Protein AF-A0AAV8YA62-F1 (afdb_monomer_lite)

Organism: NCBI:txid1265417

Foldseek 3Di:
DDDDDDPDDPPPFWPDWDDDVPFIDTDGDVVVDDPVVVQVVVCVVCVVDRDDDDDDDPQWDDDPPWIHGNDDDTDDPPPPLDAAAPPDPDDPVRNCPSLLVLLVVLVPDPHDPVVSVVSLVVSLVVCVVRPHHSVVSVVSNVVVVVVVVVLVPDPPPRVVVVVVVVVVVCSVDDDDD

Sequence (177 aa):
ANSGLLDTGPIVGYGVWVRYVDDTFAVFDTKAISLNNFVAKLNNRFPTIKFTYETEHNEQLPFLDVLVIRNSENKKETATLRCIPNDSHRPFQHKMASFNFLIHRFLSFPLSKERFEHEKNQIKDIAKNNGYSVHLIDTLIRKHKFKRALFNSTTFVEILTIRRLFRYHLNLNSPAD

InterPro domains:
  IPR058912 Helix-turn-helix domain, animal [PF26215] (82-142)

pLDDT: mean 75.0, std 20.77, range [28.55, 96.0]

Secondary structure (DSSP, 8-state):
----SS-SS----EEEEEEETTEEEEEE-TTT--HHHHHHHHHHH-TTS-------BTTEEEETTEEEESSS----TT----PPPTTSSS-HHHHHHHHHHHHHHHHHS---HHHHHHHHHHHHHHHHHTT--HHHHHHHHHHHHHHHHHHHH--S--HHHHHHHHHHHHHHH----

Structure (mmCIF, N/CA/C/O backbone):
data_AF-A0AAV8YA62-F1
#
_entry.id   AF-A0AAV8YA62-F1
#
loop_
_atom_site.group_PDB
_atom_site.id
_atom_site.type_symbol
_atom_site.label_atom_id
_atom_site.label_alt_id
_atom_site.label_comp_id
_atom_site.label_asym_id
_atom_site.label_entity_id
_atom_site.label_seq_id
_atom_site.pdbx_PDB_ins_code
_atom_site.Cartn_x
_atom_site.Cartn_y
_atom_site.Cartn_z
_atom_site.occupancy
_atom_site.B_iso_or_equiv
_atom_site.auth_seq_id
_atom_site.auth_comp_id
_atom_site.auth_asym_id
_atom_site.auth_atom_id
_atom_site.pdbx_PDB_model_num
ATOM 1 N N . ALA A 1 1 ? 29.885 -26.362 -27.936 1.00 34.50 1 ALA A N 1
ATOM 2 C CA . ALA A 1 1 ? 29.073 -25.394 -28.696 1.00 34.50 1 ALA A CA 1
ATOM 3 C C . ALA A 1 1 ? 28.537 -24.356 -27.717 1.00 34.50 1 ALA A C 1
ATOM 5 O O . ALA A 1 1 ? 27.615 -24.618 -26.962 1.00 34.50 1 ALA A O 1
ATOM 6 N N . ASN A 1 2 ? 29.295 -23.267 -27.673 1.00 29.42 2 ASN A N 1
ATOM 7 C CA . ASN A 1 2 ? 29.347 -22.091 -26.805 1.00 29.42 2 ASN A CA 1
ATOM 8 C C . ASN A 1 2 ? 28.115 -21.706 -25.967 1.00 29.42 2 ASN A C 1
ATOM 10 O O . ASN A 1 2 ? 27.144 -21.129 -26.448 1.00 29.42 2 ASN A O 1
ATOM 14 N N . SER A 1 3 ? 28.293 -21.900 -24.659 1.00 34.59 3 SER A N 1
ATOM 15 C CA . SER A 1 3 ? 28.055 -20.900 -23.615 1.00 34.59 3 SER A CA 1
ATOM 16 C C . SER A 1 3 ? 28.363 -19.476 -24.098 1.00 34.59 3 SER A C 1
ATOM 18 O O . SER A 1 3 ? 29.506 -19.176 -24.434 1.00 34.59 3 SER A O 1
ATOM 20 N N . GLY A 1 4 ? 27.364 -18.595 -24.140 1.00 30.02 4 GLY A N 1
ATOM 21 C CA . GLY A 1 4 ? 27.580 -17.225 -24.615 1.00 30.02 4 GLY A CA 1
ATOM 22 C C . GLY A 1 4 ? 26.460 -16.243 -24.296 1.00 30.02 4 GLY A C 1
ATOM 23 O O . GLY A 1 4 ? 26.271 -15.299 -25.054 1.00 30.02 4 GLY A O 1
ATOM 24 N N . LEU A 1 5 ? 25.690 -16.459 -23.221 1.00 38.09 5 LEU A N 1
ATOM 25 C CA . LEU A 1 5 ? 24.606 -15.531 -22.880 1.00 38.09 5 LEU A CA 1
ATOM 26 C C . LEU A 1 5 ? 25.014 -14.412 -21.911 1.00 38.09 5 LEU A C 1
ATOM 28 O O . LEU A 1 5 ? 24.290 -13.431 -21.844 1.00 38.09 5 LEU A O 1
ATOM 32 N N . LEU A 1 6 ? 26.144 -14.490 -21.197 1.00 37.97 6 LEU A N 1
ATOM 33 C CA . LEU A 1 6 ? 26.531 -13.457 -20.216 1.00 37.97 6 LEU A CA 1
ATOM 34 C C . LEU A 1 6 ? 28.054 -13.320 -20.017 1.00 37.97 6 LEU A C 1
ATOM 36 O O . LEU A 1 6 ? 28.499 -13.060 -18.905 1.00 37.97 6 LEU A O 1
ATOM 40 N N . ASP A 1 7 ? 28.864 -13.489 -21.065 1.00 34.16 7 ASP A N 1
ATOM 41 C CA . ASP A 1 7 ? 30.321 -13.314 -20.950 1.00 34.16 7 ASP A CA 1
ATOM 42 C C . ASP A 1 7 ? 30.803 -12.038 -21.653 1.00 34.16 7 ASP A C 1
ATOM 44 O O . ASP A 1 7 ? 31.383 -12.079 -22.733 1.00 34.16 7 ASP A O 1
ATOM 48 N N . THR A 1 8 ? 30.506 -10.886 -21.042 1.00 36.03 8 THR A N 1
ATOM 49 C CA . THR A 1 8 ? 31.271 -9.639 -21.217 1.00 36.03 8 THR A CA 1
ATOM 50 C C . THR A 1 8 ? 31.193 -8.802 -19.935 1.00 36.03 8 THR A C 1
ATOM 52 O O . THR A 1 8 ? 30.395 -7.870 -19.848 1.00 36.03 8 THR A O 1
ATOM 55 N N . GLY A 1 9 ? 32.038 -9.123 -18.952 1.00 34.38 9 GLY A N 1
ATOM 56 C CA . GLY A 1 9 ? 32.407 -8.228 -17.845 1.00 34.38 9 GLY A CA 1
ATOM 57 C C . GLY A 1 9 ? 31.293 -7.836 -16.856 1.00 34.38 9 GLY A C 1
ATOM 58 O O . GLY A 1 9 ? 30.123 -8.174 -17.034 1.00 34.38 9 GLY A O 1
ATOM 59 N N . PRO A 1 10 ? 31.639 -7.128 -15.766 1.00 34.34 10 PRO A N 1
ATOM 60 C CA . PRO A 1 10 ? 30.676 -6.757 -14.744 1.00 34.34 10 PRO A CA 1
ATOM 61 C C . PRO A 1 10 ? 29.786 -5.638 -15.293 1.00 34.34 10 PRO A C 1
ATOM 63 O O . PRO A 1 10 ? 30.124 -4.462 -15.193 1.00 34.34 10 PRO A O 1
ATOM 66 N N . ILE A 1 11 ? 28.627 -5.974 -15.865 1.00 43.72 11 ILE A N 1
ATOM 67 C CA . ILE A 1 11 ? 27.566 -4.987 -16.115 1.00 43.72 11 ILE A CA 1
ATOM 68 C C . ILE A 1 11 ? 26.870 -4.726 -14.773 1.00 43.72 11 ILE A C 1
ATOM 70 O O . ILE A 1 11 ? 25.742 -5.144 -14.520 1.00 43.72 11 ILE A O 1
ATOM 74 N N . VAL A 1 12 ? 27.601 -4.080 -13.868 1.00 47.72 12 VAL A N 1
ATOM 75 C CA . VAL A 1 12 ? 27.063 -3.481 -12.649 1.00 47.72 12 VAL A CA 1
ATOM 76 C C . VAL A 1 12 ? 26.393 -2.185 -13.088 1.00 47.72 12 VAL A C 1
ATOM 78 O O . VAL A 1 12 ? 27.067 -1.263 -13.536 1.00 47.72 12 VAL A O 1
ATOM 81 N N . GLY A 1 13 ? 25.064 -2.124 -13.025 1.00 43.91 13 GLY A N 1
ATOM 82 C CA . GLY A 1 13 ? 24.351 -0.898 -13.396 1.00 43.91 13 GLY A CA 1
ATOM 83 C C . GLY A 1 13 ? 22.827 -0.945 -13.358 1.00 43.9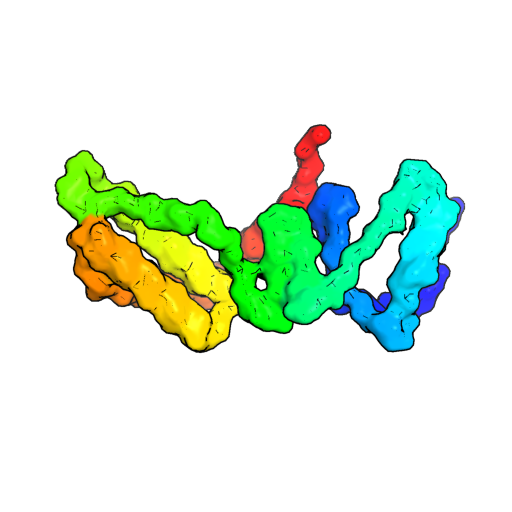1 13 GLY A C 1
ATOM 84 O O . GLY A 1 13 ? 22.205 0.096 -13.558 1.00 43.91 13 GLY A O 1
ATOM 85 N N . TYR A 1 14 ? 22.213 -2.103 -13.094 1.00 49.06 14 TYR A N 1
ATOM 86 C CA . TYR A 1 14 ? 20.778 -2.192 -12.836 1.00 49.06 14 TYR A CA 1
ATOM 87 C C . TYR A 1 14 ? 20.529 -2.680 -11.409 1.00 49.06 14 TYR A C 1
ATOM 89 O O . TYR A 1 14 ? 20.888 -3.795 -11.042 1.00 49.06 14 TYR A O 1
ATOM 97 N N . GLY A 1 15 ? 19.943 -1.820 -10.575 1.00 57.81 15 GLY A N 1
ATOM 98 C CA . GLY A 1 15 ? 19.573 -2.190 -9.203 1.00 57.81 15 GLY A CA 1
ATOM 99 C C . GLY A 1 15 ? 18.299 -3.038 -9.147 1.00 57.81 15 GLY A C 1
ATOM 100 O O . GLY A 1 15 ? 18.117 -3.821 -8.219 1.00 57.81 15 GLY A O 1
ATOM 101 N N . VAL A 1 16 ? 17.414 -2.889 -10.142 1.00 71.88 16 VAL A N 1
ATOM 102 C CA . VAL A 1 16 ? 16.105 -3.553 -10.224 1.00 71.88 16 VAL A CA 1
ATOM 103 C C . VAL A 1 16 ? 15.774 -3.847 -11.687 1.00 71.88 16 VAL A C 1
ATOM 105 O O . VAL A 1 16 ? 15.899 -2.959 -12.528 1.00 71.88 16 VAL A O 1
ATOM 108 N N . TRP A 1 17 ? 15.323 -5.072 -11.969 1.00 81.81 17 TRP A N 1
ATOM 109 C CA . TRP A 1 17 ? 14.770 -5.501 -13.258 1.00 81.81 17 TRP A CA 1
ATOM 110 C C . TRP A 1 17 ? 13.597 -6.451 -13.005 1.00 81.81 17 TRP A C 1
ATOM 112 O O . TRP A 1 17 ? 13.786 -7.536 -12.455 1.00 81.81 17 TRP A O 1
ATOM 122 N N . VAL A 1 18 ? 12.384 -6.056 -13.385 1.00 79.19 18 VAL A N 1
ATOM 123 C CA . VAL A 1 18 ? 11.171 -6.876 -13.246 1.00 79.19 18 VAL A CA 1
ATOM 124 C C . VAL A 1 18 ? 10.362 -6.834 -14.538 1.00 79.19 18 VAL A C 1
ATOM 126 O O . VAL A 1 18 ? 10.317 -5.807 -15.211 1.00 79.19 18 VAL A O 1
ATOM 129 N N . ARG A 1 19 ? 9.737 -7.957 -14.898 1.00 82.12 19 ARG A N 1
ATOM 130 C CA . ARG A 1 19 ? 8.986 -8.117 -16.150 1.00 82.12 19 ARG A CA 1
ATOM 131 C C . ARG A 1 19 ? 7.543 -8.519 -15.858 1.00 82.12 19 ARG A C 1
ATOM 133 O O . ARG A 1 19 ? 7.316 -9.387 -15.017 1.00 82.12 19 ARG A O 1
ATOM 140 N N . TYR A 1 20 ? 6.602 -7.915 -16.572 1.00 81.00 20 TYR A N 1
ATOM 141 C CA . TYR A 1 20 ? 5.205 -8.319 -16.645 1.00 81.00 20 TYR A CA 1
ATOM 142 C C . TYR A 1 20 ? 4.826 -8.491 -18.118 1.00 81.00 20 TYR A C 1
ATOM 144 O O . TYR A 1 20 ? 4.703 -7.508 -18.837 1.00 81.00 20 TYR A O 1
ATOM 152 N N . VAL A 1 21 ? 4.658 -9.739 -18.565 1.00 86.75 21 VAL A N 1
ATOM 153 C CA . VAL A 1 21 ? 4.453 -10.079 -19.987 1.00 86.75 21 VAL A CA 1
ATOM 154 C C . VAL A 1 21 ? 5.532 -9.404 -20.855 1.00 86.75 21 VAL A C 1
ATOM 156 O O . VAL A 1 21 ? 6.716 -9.685 -20.648 1.00 86.75 21 VAL A O 1
ATOM 159 N N . ASP A 1 22 ? 5.152 -8.509 -21.766 1.00 86.38 22 ASP A N 1
ATOM 160 C CA . ASP A 1 22 ? 6.058 -7.805 -22.674 1.00 86.38 22 ASP A CA 1
ATOM 161 C C . ASP A 1 22 ? 6.662 -6.538 -22.042 1.00 86.38 22 ASP A C 1
ATOM 163 O O . ASP A 1 22 ? 7.703 -6.051 -22.488 1.00 86.38 22 ASP A O 1
ATOM 167 N N . ASP A 1 23 ? 6.069 -6.037 -20.954 1.00 86.94 23 ASP A N 1
ATOM 168 C CA . ASP A 1 23 ? 6.499 -4.819 -20.276 1.00 86.94 23 ASP A CA 1
ATOM 169 C C . ASP A 1 23 ? 7.588 -5.098 -19.241 1.00 86.94 23 ASP A C 1
ATOM 171 O O . ASP A 1 23 ? 7.540 -6.042 -18.445 1.00 86.94 23 ASP A O 1
ATOM 175 N N . THR A 1 24 ? 8.600 -4.235 -19.215 1.00 88.38 24 THR A N 1
ATOM 176 C CA . THR A 1 24 ? 9.728 -4.347 -18.288 1.00 88.38 24 THR A CA 1
ATOM 177 C C . THR A 1 24 ? 9.911 -3.051 -17.514 1.00 88.38 24 THR A C 1
ATOM 179 O O . THR A 1 24 ? 10.036 -1.981 -18.101 1.00 88.38 24 THR A O 1
ATOM 182 N N . PHE A 1 25 ? 10.002 -3.159 -16.190 1.00 85.81 25 PHE A N 1
ATOM 183 C CA . PHE A 1 25 ? 10.423 -2.076 -15.310 1.00 85.81 25 PHE A CA 1
ATOM 184 C C . PHE A 1 25 ? 11.873 -2.313 -14.893 1.00 85.81 25 PHE A C 1
ATOM 186 O O . PHE A 1 25 ? 12.211 -3.346 -14.306 1.00 85.81 25 PHE A O 1
ATOM 193 N N . ALA A 1 26 ? 12.737 -1.346 -15.180 1.00 85.38 26 ALA A N 1
ATOM 194 C CA . ALA A 1 26 ? 14.156 -1.444 -14.890 1.00 85.38 26 ALA A CA 1
ATOM 195 C C . ALA A 1 26 ? 14.714 -0.110 -14.393 1.00 85.38 26 ALA A C 1
ATOM 197 O O . ALA A 1 26 ? 14.370 0.956 -14.899 1.00 85.38 26 ALA A O 1
ATOM 198 N N . VAL A 1 27 ? 15.600 -0.179 -13.400 1.00 84.25 27 VAL A N 1
ATOM 199 C CA . VAL A 1 27 ? 16.302 0.988 -12.857 1.00 84.25 27 VAL A CA 1
ATOM 200 C C . VAL A 1 27 ? 17.705 1.013 -13.435 1.00 84.25 27 VAL A C 1
ATOM 202 O O . VAL A 1 27 ? 18.496 0.119 -13.146 1.00 84.25 27 VAL A O 1
ATOM 205 N N . PHE A 1 28 ? 18.007 2.044 -14.219 1.00 80.62 28 PHE A N 1
ATOM 206 C CA . PHE A 1 28 ? 19.310 2.254 -14.845 1.00 80.62 28 PHE A CA 1
ATOM 207 C C . PHE A 1 28 ? 20.063 3.408 -14.184 1.00 80.62 28 PHE A C 1
ATOM 209 O O . PHE A 1 28 ? 19.471 4.443 -13.872 1.00 80.62 28 PHE A O 1
ATOM 216 N N . ASP A 1 29 ? 21.381 3.264 -14.041 1.00 80.75 29 ASP A N 1
ATOM 217 C CA . ASP A 1 29 ? 22.258 4.415 -13.822 1.00 80.75 29 ASP A CA 1
ATOM 218 C C . ASP A 1 29 ? 22.493 5.148 -15.151 1.00 80.75 29 ASP A C 1
ATOM 220 O O . ASP A 1 29 ? 23.232 4.683 -16.025 1.00 80.75 29 ASP A O 1
ATOM 224 N N . THR A 1 30 ? 21.867 6.315 -15.298 1.00 74.00 30 THR A N 1
ATOM 225 C CA . THR A 1 30 ? 21.962 7.150 -16.503 1.00 74.00 30 THR A CA 1
ATOM 226 C C . THR A 1 30 ? 23.354 7.739 -16.725 1.00 74.00 30 THR A C 1
ATOM 228 O O . THR A 1 30 ? 23.651 8.174 -17.837 1.00 74.00 30 THR A O 1
ATOM 231 N N . LYS A 1 31 ? 24.231 7.736 -15.710 1.00 76.12 31 LYS A N 1
ATOM 232 C CA . LYS A 1 31 ? 25.636 8.148 -15.859 1.00 76.12 31 LYS A CA 1
ATOM 233 C C . LYS A 1 31 ? 26.487 7.049 -16.489 1.00 76.12 31 LYS A C 1
ATOM 235 O O . LYS A 1 31 ? 27.450 7.355 -17.187 1.00 76.12 31 LYS A O 1
ATOM 240 N N . ALA A 1 32 ? 26.136 5.788 -16.246 1.00 75.12 32 ALA A N 1
ATOM 241 C CA . ALA A 1 32 ? 26.869 4.630 -16.745 1.00 75.12 32 ALA A CA 1
ATOM 242 C C . ALA A 1 32 ? 26.315 4.113 -18.083 1.00 75.12 32 ALA A C 1
ATOM 244 O O . ALA A 1 32 ? 27.068 3.600 -18.911 1.00 75.12 32 ALA A O 1
ATOM 245 N N . ILE A 1 33 ? 25.001 4.229 -18.304 1.00 78.75 33 ILE A N 1
ATOM 246 C CA . ILE A 1 33 ? 24.312 3.610 -19.440 1.00 78.75 33 ILE A CA 1
ATOM 247 C C . ILE A 1 33 ? 23.436 4.638 -20.160 1.00 78.75 33 ILE A C 1
ATOM 249 O O . ILE A 1 33 ? 22.499 5.199 -19.598 1.00 78.75 33 ILE A O 1
ATOM 253 N N . SER A 1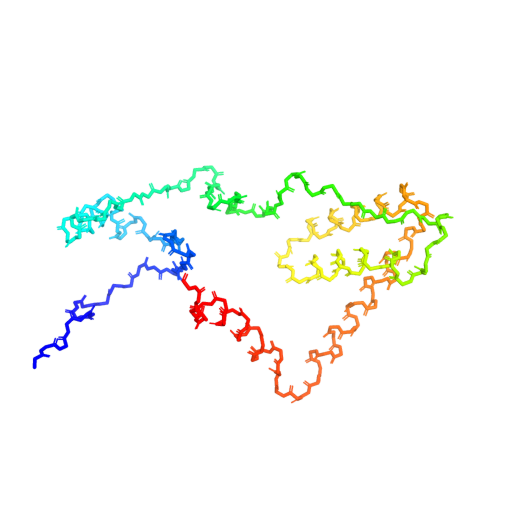 34 ? 23.688 4.816 -21.460 1.00 86.06 34 SER A N 1
ATOM 254 C CA . SER A 1 34 ? 22.776 5.534 -22.356 1.00 86.06 34 SER A CA 1
ATOM 255 C C . SER A 1 34 ? 21.628 4.617 -22.786 1.00 86.06 34 SER A C 1
ATOM 257 O O . SER A 1 34 ? 21.845 3.651 -23.527 1.00 86.06 34 SER A O 1
ATOM 259 N N . LEU A 1 35 ? 20.404 4.936 -22.349 1.00 85.69 35 LEU A N 1
ATOM 260 C CA . LEU A 1 35 ? 19.186 4.184 -22.688 1.00 85.69 35 LEU A CA 1
ATOM 261 C C . LEU A 1 35 ? 18.953 4.101 -24.201 1.00 85.69 35 LEU A C 1
ATOM 263 O O . LEU A 1 35 ? 18.662 3.025 -24.716 1.00 85.69 35 LEU A O 1
ATOM 267 N N . ASN A 1 36 ? 19.180 5.199 -24.927 1.00 89.06 36 ASN A N 1
ATOM 268 C CA . ASN A 1 36 ? 19.069 5.230 -26.388 1.00 89.06 36 ASN A CA 1
ATOM 269 C C . ASN A 1 36 ? 19.976 4.189 -27.057 1.00 89.06 36 ASN A C 1
ATOM 271 O O . ASN A 1 36 ? 19.535 3.429 -27.917 1.00 89.06 36 ASN A O 1
ATOM 275 N N . ASN A 1 37 ? 21.238 4.111 -26.625 1.00 88.50 37 ASN A N 1
ATOM 276 C CA . ASN A 1 37 ? 22.194 3.154 -27.180 1.00 88.50 37 ASN A CA 1
ATOM 277 C C . ASN A 1 37 ? 21.823 1.713 -26.821 1.00 88.50 37 ASN A C 1
ATOM 279 O O . ASN A 1 37 ? 22.008 0.805 -27.629 1.00 88.50 37 ASN A O 1
ATOM 283 N N . PHE A 1 38 ? 21.308 1.496 -25.611 1.00 87.19 38 PHE A N 1
ATOM 284 C CA . PHE A 1 38 ? 20.851 0.186 -25.166 1.00 87.19 38 PHE A CA 1
ATOM 285 C C . PHE A 1 38 ? 19.667 -0.310 -26.007 1.00 87.19 38 PHE A C 1
ATOM 287 O O . PHE A 1 38 ? 19.730 -1.399 -26.577 1.00 87.19 38 PHE A O 1
ATOM 294 N N . VAL A 1 39 ? 18.634 0.518 -26.176 1.00 89.94 39 VAL A N 1
ATOM 295 C CA . VAL A 1 39 ? 17.449 0.172 -26.973 1.00 89.94 39 VAL A CA 1
ATOM 296 C C . VAL A 1 39 ? 17.787 0.016 -28.457 1.00 89.94 39 VAL A C 1
ATOM 298 O O . VAL A 1 39 ? 17.298 -0.910 -29.100 1.00 89.94 39 VAL A O 1
ATOM 301 N N . ALA A 1 40 ? 18.686 0.839 -29.004 1.00 90.94 40 ALA A N 1
ATOM 302 C CA . ALA A 1 40 ? 19.164 0.675 -30.378 1.00 90.94 40 ALA A CA 1
ATOM 303 C C . ALA A 1 40 ? 19.865 -0.678 -30.594 1.00 90.94 40 ALA A C 1
ATOM 305 O O . ALA A 1 40 ? 19.622 -1.344 -31.601 1.00 90.94 40 ALA A O 1
ATOM 306 N N . LYS A 1 41 ? 20.690 -1.124 -29.636 1.00 91.75 41 LYS A N 1
ATOM 307 C CA . LYS A 1 41 ? 21.325 -2.451 -29.686 1.00 91.75 41 LYS A CA 1
ATOM 308 C C . LYS A 1 41 ? 20.296 -3.579 -29.641 1.00 91.75 41 LYS A C 1
ATOM 310 O O . LYS A 1 41 ? 20.437 -4.538 -30.396 1.00 91.75 41 LYS A O 1
ATOM 315 N N . LEU A 1 42 ? 19.266 -3.462 -28.800 1.00 89.69 42 LEU A N 1
ATOM 316 C CA . LEU A 1 42 ? 18.189 -4.454 -28.728 1.00 89.69 42 LEU A CA 1
ATOM 317 C C . LEU A 1 42 ? 17.410 -4.541 -30.045 1.00 89.69 42 LEU A C 1
ATOM 319 O O . LEU A 1 42 ? 17.260 -5.633 -30.586 1.00 89.69 42 LEU A O 1
ATOM 323 N N . ASN A 1 43 ? 17.007 -3.397 -30.601 1.00 92.12 43 ASN A N 1
ATOM 324 C CA . ASN A 1 43 ? 16.300 -3.327 -31.882 1.00 92.12 43 ASN A CA 1
ATOM 325 C C . ASN A 1 43 ? 17.139 -3.848 -33.058 1.00 92.12 43 ASN A C 1
ATOM 327 O O . ASN A 1 43 ? 16.607 -4.479 -33.964 1.00 92.12 43 ASN A O 1
ATOM 331 N N . ASN A 1 44 ? 18.456 -3.621 -33.050 1.00 92.75 44 ASN A N 1
ATOM 332 C CA . ASN A 1 44 ? 19.346 -4.167 -34.074 1.00 92.75 44 ASN A CA 1
ATOM 333 C C . ASN A 1 44 ? 19.488 -5.693 -33.950 1.00 92.75 44 ASN A C 1
ATOM 335 O O . ASN A 1 44 ? 19.482 -6.407 -34.950 1.00 92.75 44 ASN A O 1
ATOM 339 N N . ARG A 1 45 ? 19.593 -6.197 -32.715 1.00 92.44 45 ARG A N 1
ATOM 340 C CA . ARG A 1 45 ? 19.771 -7.627 -32.449 1.00 92.44 45 ARG A CA 1
ATOM 341 C C . ARG A 1 45 ? 18.512 -8.440 -32.740 1.00 92.44 45 ARG A C 1
ATOM 343 O O . ARG A 1 45 ? 18.626 -9.576 -33.193 1.00 92.44 45 ARG A O 1
ATOM 350 N N . PHE A 1 46 ? 17.344 -7.869 -32.471 1.00 90.81 46 PHE A N 1
ATOM 351 C CA . PHE A 1 46 ? 16.048 -8.523 -32.608 1.00 90.81 46 PHE A CA 1
ATOM 352 C C . PHE A 1 46 ? 15.137 -7.690 -33.521 1.00 90.81 46 PHE A C 1
ATOM 354 O O . PHE A 1 46 ? 14.189 -7.074 -33.044 1.00 90.81 46 PHE A O 1
ATOM 361 N N . PRO A 1 47 ? 15.389 -7.675 -34.842 1.00 88.31 47 PRO A N 1
ATOM 362 C CA . PRO A 1 47 ? 14.677 -6.799 -35.778 1.00 88.31 47 PRO A CA 1
ATOM 363 C C . PRO A 1 47 ? 13.175 -7.107 -35.897 1.00 88.31 47 PRO A C 1
ATOM 365 O O . PRO A 1 47 ? 12.417 -6.291 -36.411 1.00 88.31 47 PRO A O 1
ATOM 368 N N . THR A 1 48 ? 12.736 -8.276 -35.428 1.00 92.69 48 THR A N 1
ATOM 369 C CA . THR A 1 48 ? 11.328 -8.693 -35.396 1.00 92.69 48 THR A CA 1
ATOM 370 C C . THR A 1 48 ? 10.537 -8.084 -34.237 1.00 92.69 48 THR A C 1
ATOM 372 O O . THR A 1 48 ? 9.311 -8.137 -34.266 1.00 92.69 48 THR A O 1
ATOM 375 N N . ILE A 1 49 ? 11.203 -7.531 -33.217 1.00 89.44 49 ILE A N 1
ATOM 376 C CA . ILE A 1 49 ? 10.572 -6.958 -32.022 1.00 89.44 49 ILE A CA 1
ATOM 377 C C . ILE A 1 49 ? 11.052 -5.518 -31.870 1.00 89.44 49 ILE A C 1
ATOM 379 O O . ILE A 1 49 ? 12.250 -5.255 -31.798 1.00 89.44 49 ILE A O 1
ATOM 383 N N . LYS A 1 50 ? 10.111 -4.575 -31.792 1.00 90.94 50 LYS A N 1
ATOM 384 C CA . LYS A 1 50 ? 10.432 -3.164 -31.586 1.00 90.94 50 LYS A CA 1
ATOM 385 C C . LYS A 1 50 ? 10.426 -2.839 -30.096 1.00 90.94 50 LYS A C 1
ATOM 387 O O . LYS A 1 50 ? 9.372 -2.689 -29.493 1.00 90.94 50 LYS A O 1
ATOM 392 N N . PHE A 1 51 ? 11.610 -2.687 -29.523 1.00 90.62 51 PHE A N 1
ATOM 393 C CA . PHE A 1 51 ? 11.807 -2.200 -28.166 1.00 90.62 51 PHE A CA 1
ATOM 394 C C . PHE A 1 51 ? 11.623 -0.684 -28.120 1.00 90.62 51 PHE A C 1
ATOM 396 O O . PHE A 1 51 ? 12.277 0.065 -28.856 1.00 90.62 51 PHE A O 1
ATOM 403 N N . THR A 1 52 ? 10.759 -0.244 -27.215 1.00 90.19 52 THR A N 1
ATOM 404 C CA . THR A 1 52 ? 10.562 1.152 -26.817 1.00 90.19 52 THR A CA 1
ATOM 405 C C . THR A 1 52 ? 10.749 1.267 -25.311 1.00 90.19 52 THR A C 1
ATOM 407 O O . THR A 1 52 ? 10.762 0.263 -24.601 1.00 90.19 52 THR A O 1
ATOM 410 N N . TYR A 1 53 ? 10.945 2.484 -24.817 1.00 90.62 53 TYR A N 1
ATOM 411 C CA . TYR A 1 53 ? 11.072 2.728 -23.388 1.00 90.62 53 TYR A CA 1
ATOM 412 C C . TYR A 1 53 ? 10.432 4.062 -23.030 1.00 90.62 53 TYR A C 1
ATOM 414 O O . TYR A 1 53 ? 10.398 4.983 -23.847 1.00 90.62 53 TYR A O 1
ATOM 422 N N . GLU A 1 54 ? 9.975 4.154 -21.791 1.00 90.06 54 GLU A N 1
ATOM 423 C CA . GLU A 1 54 ? 9.510 5.389 -21.179 1.00 90.06 54 GLU A CA 1
ATOM 424 C C . GLU A 1 54 ? 10.423 5.712 -20.000 1.00 90.06 54 GLU A C 1
ATOM 426 O O . GLU A 1 54 ? 10.907 4.819 -19.298 1.00 90.06 54 GLU A O 1
ATOM 431 N N . THR A 1 55 ? 10.715 6.995 -19.819 1.00 89.12 55 THR A N 1
ATOM 432 C CA . THR A 1 55 ? 11.500 7.477 -18.686 1.00 89.12 55 THR A CA 1
ATOM 433 C C . THR A 1 55 ? 10.603 8.134 -17.671 1.00 89.12 55 THR A C 1
ATOM 435 O O . THR A 1 55 ? 9.561 8.696 -17.988 1.00 89.12 55 THR A O 1
ATOM 438 N N . GLU A 1 56 ? 11.048 8.085 -16.430 1.00 86.94 56 GLU A N 1
ATOM 439 C CA . GLU A 1 56 ? 10.403 8.811 -15.359 1.00 86.94 56 GLU A CA 1
ATOM 440 C C . GLU A 1 56 ? 10.498 10.322 -15.587 1.00 86.94 56 GLU A C 1
ATOM 442 O O . GLU A 1 56 ? 11.569 10.858 -15.886 1.00 86.94 56 GLU A O 1
ATOM 447 N N . HIS A 1 57 ? 9.378 11.007 -15.379 1.00 84.94 57 HIS A N 1
ATOM 448 C CA . HIS A 1 57 ? 9.272 12.459 -15.423 1.00 84.94 57 HIS A CA 1
ATOM 449 C C . HIS A 1 57 ? 8.534 12.944 -14.177 1.00 84.94 57 HIS A C 1
ATOM 451 O O . HIS A 1 57 ? 7.505 12.386 -13.813 1.00 84.94 57 HIS A O 1
ATOM 457 N N . ASN A 1 58 ? 9.049 13.986 -13.516 1.00 85.25 58 ASN A N 1
ATOM 458 C CA . ASN A 1 58 ? 8.469 14.538 -12.281 1.00 85.25 58 ASN A CA 1
ATOM 459 C C . ASN A 1 58 ? 8.198 13.476 -11.201 1.00 85.25 58 ASN A C 1
ATOM 461 O O . ASN A 1 58 ? 7.133 13.468 -10.591 1.00 85.25 58 ASN A O 1
ATOM 465 N N . GLU A 1 59 ? 9.154 12.567 -10.998 1.00 83.19 59 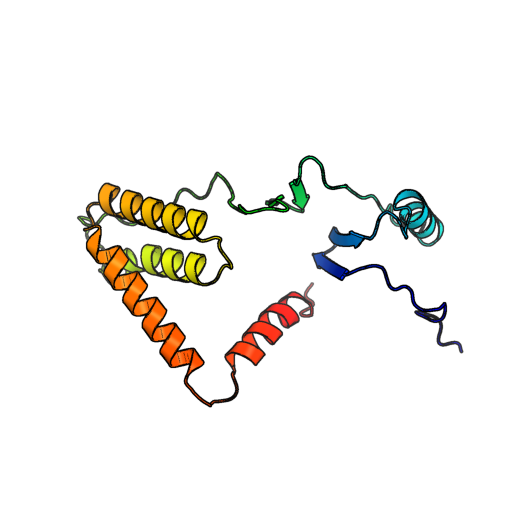GLU A N 1
ATOM 466 C CA . GLU A 1 59 ? 9.041 11.445 -10.057 1.00 83.19 59 GLU A CA 1
ATOM 467 C C . GLU A 1 59 ? 7.923 10.449 -10.391 1.00 83.19 59 GLU A C 1
ATOM 469 O O . GLU A 1 59 ? 7.497 9.691 -9.530 1.00 83.19 59 GLU A O 1
ATOM 474 N N . GLN A 1 60 ? 7.413 10.436 -11.621 1.00 81.88 60 GLN A N 1
ATOM 475 C CA . GLN A 1 60 ? 6.303 9.584 -12.031 1.00 81.88 60 GLN A CA 1
ATOM 476 C C . GLN A 1 60 ? 6.679 8.789 -13.278 1.00 81.88 60 GLN A C 1
ATOM 478 O O . GLN A 1 60 ? 7.279 9.311 -14.218 1.00 81.88 60 GLN A O 1
ATOM 483 N N . LEU A 1 61 ? 6.315 7.511 -13.284 1.00 87.69 61 LEU A N 1
ATOM 484 C CA . LEU A 1 61 ? 6.492 6.596 -14.398 1.00 87.69 61 LEU A CA 1
ATOM 485 C C . LEU A 1 61 ? 5.199 5.791 -14.582 1.00 87.69 61 LEU A C 1
ATOM 487 O O . LEU A 1 61 ? 4.866 4.977 -13.715 1.00 87.69 61 LEU A O 1
ATOM 491 N N . PRO A 1 62 ? 4.437 6.005 -15.662 1.00 84.12 62 PRO A N 1
ATOM 492 C CA . PRO A 1 62 ? 3.352 5.095 -16.003 1.00 84.12 62 PRO A CA 1
ATOM 493 C C . PRO A 1 62 ? 3.925 3.696 -16.280 1.00 84.12 62 PRO A C 1
ATOM 495 O O . PRO A 1 62 ? 4.942 3.536 -16.949 1.00 84.12 62 PRO A O 1
ATOM 498 N N . PHE A 1 63 ? 3.302 2.671 -15.705 1.00 84.00 63 PHE A N 1
ATOM 499 C CA . PHE A 1 63 ? 3.668 1.275 -15.914 1.00 84.00 63 PHE A CA 1
ATOM 500 C C . PHE A 1 63 ? 2.400 0.424 -15.865 1.00 84.00 63 PHE A C 1
ATOM 502 O O . PHE A 1 63 ? 1.776 0.306 -14.808 1.00 84.00 63 PHE A O 1
ATOM 509 N N . LEU A 1 64 ? 2.012 -0.178 -16.994 1.00 85.94 64 LEU A N 1
ATOM 510 C CA . LEU A 1 64 ? 0.704 -0.830 -17.156 1.00 85.94 64 LEU A CA 1
ATOM 511 C C . LEU A 1 64 ? -0.447 0.155 -16.843 1.00 85.94 64 LEU A C 1
ATOM 513 O O . LEU A 1 64 ? -0.366 1.341 -17.149 1.00 85.94 64 LEU A O 1
ATOM 517 N N . ASP A 1 65 ? -1.505 -0.315 -16.174 1.00 77.94 65 ASP A N 1
ATOM 518 C CA . ASP A 1 65 ? -2.648 0.496 -15.728 1.00 77.94 65 ASP A CA 1
ATOM 519 C C . ASP A 1 65 ? -2.392 1.273 -14.418 1.00 77.94 65 ASP A C 1
ATOM 521 O O . ASP A 1 65 ? -3.342 1.639 -13.707 1.00 77.94 65 ASP A O 1
ATOM 525 N N . VAL A 1 66 ? -1.129 1.450 -14.015 1.00 73.12 66 VAL A N 1
ATOM 526 C CA . VAL A 1 66 ? -0.772 2.128 -12.764 1.00 73.12 66 VAL A CA 1
ATOM 527 C C . VAL A 1 66 ? 0.317 3.174 -12.970 1.00 73.12 66 VAL A C 1
ATOM 529 O O . VAL A 1 66 ? 1.244 3.007 -13.751 1.00 73.12 66 VAL A O 1
ATOM 532 N N . LEU A 1 67 ? 0.212 4.269 -12.224 1.00 79.69 67 LEU A N 1
ATOM 533 C CA . LEU A 1 67 ? 1.243 5.293 -12.156 1.00 79.69 67 LEU A CA 1
ATOM 534 C C . LEU A 1 67 ? 2.182 4.968 -10.992 1.00 79.69 67 LEU A C 1
ATOM 536 O O . LEU A 1 67 ? 1.735 4.878 -9.846 1.00 79.69 67 LEU A O 1
ATOM 540 N N . VAL A 1 68 ? 3.463 4.752 -11.287 1.00 77.25 68 VAL A N 1
ATOM 541 C CA . VAL A 1 68 ? 4.510 4.500 -10.293 1.00 77.25 68 VAL A CA 1
ATOM 542 C C . VAL A 1 68 ? 5.144 5.829 -9.921 1.00 77.25 68 VAL A C 1
ATOM 544 O O . VAL A 1 68 ? 5.683 6.510 -10.782 1.00 77.25 68 VAL A O 1
ATOM 547 N N . ILE A 1 69 ? 5.101 6.196 -8.643 1.00 80.19 69 ILE A N 1
ATOM 548 C CA . ILE A 1 69 ? 5.627 7.479 -8.167 1.00 80.19 69 ILE A CA 1
ATOM 549 C C . ILE A 1 69 ? 6.854 7.230 -7.279 1.00 80.19 69 ILE A C 1
ATOM 551 O O . ILE A 1 69 ? 6.767 6.511 -6.278 1.00 80.19 69 ILE A O 1
ATOM 555 N N . ARG A 1 70 ? 8.007 7.820 -7.625 1.00 71.06 70 ARG A N 1
ATOM 556 C CA . ARG A 1 70 ? 9.296 7.754 -6.908 1.00 71.06 70 ARG A CA 1
ATOM 557 C C . ARG A 1 70 ? 9.323 8.655 -5.667 1.00 71.06 70 ARG A C 1
ATOM 559 O O . ARG A 1 70 ? 10.365 9.131 -5.252 1.00 71.06 70 ARG A O 1
ATOM 566 N N . ASN A 1 71 ? 8.188 8.837 -5.016 1.00 60.00 71 ASN A N 1
ATOM 567 C CA . ASN A 1 71 ? 8.097 9.094 -3.589 1.00 60.00 71 ASN A CA 1
ATOM 568 C C . ASN A 1 71 ? 6.622 9.096 -3.224 1.00 60.00 71 ASN A C 1
ATOM 570 O O . ASN A 1 71 ? 5.895 10.030 -3.533 1.00 60.00 71 ASN A O 1
ATOM 574 N N . SER A 1 72 ? 6.212 8.036 -2.524 1.00 48.50 72 SER A N 1
ATOM 575 C CA . SER A 1 72 ? 4.867 7.816 -1.995 1.00 48.50 72 SER A CA 1
ATOM 576 C C . SER A 1 72 ? 3.758 7.694 -3.062 1.00 48.50 72 SER A C 1
ATOM 578 O O . SER A 1 72 ? 3.806 8.271 -4.128 1.00 48.50 72 SER A O 1
ATOM 580 N N . GLU A 1 73 ? 2.716 6.919 -2.757 1.00 59.00 73 GLU A N 1
ATOM 581 C CA . GLU A 1 73 ? 1.398 7.117 -3.393 1.00 59.00 73 GLU A CA 1
ATOM 582 C C . GLU A 1 73 ? 1.019 6.330 -4.656 1.00 59.00 73 GLU A C 1
ATOM 584 O O . GLU A 1 73 ? 0.314 6.820 -5.523 1.00 59.00 73 GLU A O 1
ATOM 589 N N . ASN A 1 74 ? 1.236 5.011 -4.664 1.00 48.94 74 ASN A N 1
ATOM 590 C CA . ASN A 1 74 ? 0.423 4.138 -5.529 1.00 48.94 74 ASN A CA 1
ATOM 591 C C . ASN A 1 74 ? -1.036 4.066 -5.006 1.00 48.94 74 ASN A C 1
ATOM 593 O O . ASN A 1 74 ? -1.334 3.267 -4.105 1.00 48.94 74 ASN A O 1
ATOM 597 N N . LYS A 1 75 ? -1.955 4.878 -5.549 1.00 50.88 75 LYS A N 1
ATOM 598 C CA . LYS A 1 75 ? -3.418 4.686 -5.462 1.00 50.88 75 LYS A CA 1
ATOM 599 C C . LYS A 1 75 ? -4.067 4.908 -6.829 1.00 50.88 75 LYS A C 1
ATOM 601 O O . LYS A 1 75 ? -3.933 5.964 -7.421 1.00 50.88 75 LYS A O 1
ATOM 606 N N . LYS A 1 76 ? -4.847 3.922 -7.281 1.00 45.94 76 LYS A N 1
ATOM 607 C CA . LYS A 1 76 ? -5.818 4.090 -8.369 1.00 45.94 76 LYS A CA 1
ATOM 608 C C . LYS A 1 76 ? -6.956 4.975 -7.844 1.00 45.94 76 LYS A C 1
ATOM 610 O O . LYS A 1 76 ? -7.602 4.586 -6.867 1.00 45.94 76 LYS A O 1
ATOM 615 N N . GLU A 1 77 ? -7.196 6.127 -8.470 1.00 44.47 77 GLU A N 1
ATOM 616 C CA . GLU A 1 77 ? -8.228 7.110 -8.077 1.00 44.47 77 GLU A CA 1
ATOM 617 C C . GLU A 1 77 ? -9.651 6.517 -8.039 1.00 44.47 77 GLU A C 1
ATOM 619 O O . GLU A 1 77 ? -10.533 7.022 -7.351 1.00 44.47 77 GLU A O 1
ATOM 624 N N . THR A 1 78 ? -9.876 5.387 -8.713 1.00 43.50 78 THR A N 1
ATOM 625 C CA . THR A 1 78 ? -11.205 4.790 -8.919 1.00 43.50 78 THR A CA 1
ATOM 626 C C . THR A 1 78 ? -11.557 3.623 -7.993 1.00 43.50 78 THR A C 1
ATOM 628 O O . THR A 1 78 ? -12.525 2.908 -8.250 1.00 43.50 78 THR A O 1
ATOM 631 N N . ALA A 1 79 ? -10.827 3.385 -6.901 1.00 52.44 79 ALA A N 1
ATOM 632 C CA . ALA A 1 79 ? -11.286 2.416 -5.904 1.00 52.44 79 ALA A CA 1
ATOM 633 C C . ALA A 1 79 ? -12.422 3.032 -5.072 1.00 52.44 79 ALA A C 1
ATOM 635 O O . ALA A 1 79 ? -12.204 3.482 -3.951 1.00 52.44 79 ALA A O 1
ATOM 636 N N . THR A 1 80 ? -13.648 3.060 -5.604 1.00 53.81 80 THR A N 1
ATOM 637 C CA . THR A 1 80 ? -14.846 3.364 -4.815 1.00 53.81 80 THR A CA 1
ATOM 638 C C . THR A 1 80 ? -14.951 2.293 -3.727 1.00 53.81 80 THR A C 1
ATOM 640 O O . THR A 1 80 ? -15.388 1.171 -3.982 1.00 53.81 80 THR A O 1
ATOM 643 N N . LEU A 1 81 ? -14.456 2.597 -2.526 1.00 62.62 81 LEU A N 1
ATOM 644 C CA . LEU A 1 81 ? -14.380 1.678 -1.390 1.00 62.62 81 LEU A CA 1
ATOM 645 C C . LEU A 1 81 ? -15.788 1.382 -0.859 1.00 62.62 81 LEU A C 1
ATOM 647 O O . LEU A 1 81 ? -16.232 1.935 0.145 1.00 62.62 81 LEU A O 1
ATOM 651 N N . ARG A 1 82 ? -16.517 0.520 -1.572 1.00 68.56 82 ARG A N 1
ATOM 652 C CA . ARG A 1 82 ? -17.910 0.176 -1.293 1.00 68.56 82 ARG A CA 1
ATOM 653 C C . ARG A 1 82 ? -17.955 -0.753 -0.074 1.00 68.56 82 ARG A C 1
ATOM 655 O O . ARG A 1 82 ? -17.686 -1.949 -0.168 1.00 68.56 82 ARG A O 1
ATOM 662 N N . CYS A 1 83 ? -18.237 -0.180 1.092 1.00 85.06 83 CYS A N 1
ATOM 663 C CA . CYS A 1 83 ? -18.492 -0.927 2.320 1.00 85.06 83 CYS A CA 1
ATOM 664 C C . CYS A 1 83 ? -19.994 -1.193 2.460 1.00 85.06 83 CYS A C 1
ATOM 666 O O . CYS A 1 83 ? -20.818 -0.437 1.955 1.00 85.06 83 CYS A O 1
ATOM 668 N N . ILE A 1 84 ? -20.351 -2.289 3.126 1.00 89.81 84 ILE A N 1
ATOM 669 C CA . ILE A 1 84 ? -21.750 -2.584 3.443 1.00 89.81 84 ILE A CA 1
ATOM 670 C C . ILE A 1 84 ? -22.168 -1.674 4.614 1.00 89.81 84 ILE A C 1
ATOM 672 O O . ILE A 1 84 ? -21.466 -1.697 5.628 1.00 89.81 84 ILE A O 1
ATOM 676 N N . PRO A 1 85 ? -23.282 -0.924 4.535 1.00 92.31 85 PRO A N 1
ATOM 677 C CA . PRO A 1 85 ? -23.775 -0.093 5.638 1.00 92.31 85 PRO A CA 1
ATOM 678 C C . PRO A 1 85 ? -24.079 -0.884 6.919 1.00 92.31 85 PRO A C 1
ATOM 680 O O . PRO A 1 85 ? -24.450 -2.065 6.865 1.00 92.31 85 PRO A O 1
ATOM 683 N N . ASN A 1 86 ? -23.922 -0.242 8.079 1.00 91.69 86 ASN A N 1
ATOM 684 C CA . ASN A 1 86 ? -24.077 -0.887 9.385 1.00 91.69 86 ASN A CA 1
ATOM 685 C C . ASN A 1 86 ? -25.521 -1.327 9.684 1.00 91.69 86 ASN A C 1
ATOM 687 O O . ASN A 1 86 ? -25.730 -2.369 10.302 1.00 91.69 86 ASN A O 1
ATOM 691 N N . ASP A 1 87 ? -26.510 -0.587 9.202 1.00 92.88 87 ASP A N 1
ATOM 692 C CA . ASP A 1 87 ? -27.947 -0.848 9.365 1.00 92.88 87 ASP A CA 1
ATOM 693 C C . ASP A 1 87 ? -28.486 -1.972 8.461 1.00 92.88 87 ASP A C 1
ATOM 695 O O . ASP A 1 87 ? -29.558 -2.519 8.707 1.00 92.88 87 ASP A O 1
ATOM 699 N N . SER A 1 88 ? -27.735 -2.375 7.435 1.00 92.00 88 SER A N 1
ATOM 700 C CA . SER A 1 88 ? -28.177 -3.414 6.501 1.00 92.00 88 SER A CA 1
ATOM 701 C C . SER A 1 88 ? -28.380 -4.786 7.166 1.00 92.00 88 SER A C 1
ATOM 703 O O . SER A 1 88 ? -27.639 -5.184 8.069 1.00 92.00 88 SER A O 1
ATOM 705 N N . HIS A 1 89 ? -29.319 -5.589 6.658 1.00 93.38 89 HIS A N 1
ATOM 706 C CA . HIS A 1 89 ? -29.566 -6.960 7.129 1.00 93.38 89 HIS A CA 1
ATOM 707 C C . HIS A 1 89 ? -28.540 -7.967 6.566 1.00 93.38 89 HIS A C 1
ATOM 709 O O . HIS A 1 89 ? -28.874 -8.953 5.912 1.00 93.38 89 HIS A O 1
ATOM 715 N N . ARG A 1 90 ? -27.246 -7.682 6.749 1.00 89.94 90 ARG A N 1
ATOM 716 C CA . ARG A 1 90 ? -26.136 -8.556 6.344 1.00 89.94 90 ARG A CA 1
ATOM 717 C C . ARG A 1 90 ? -25.395 -9.078 7.573 1.00 89.94 90 ARG A C 1
ATOM 719 O O . ARG A 1 90 ? -25.206 -8.310 8.523 1.00 89.94 90 ARG A O 1
ATOM 726 N N . PRO A 1 91 ? -24.909 -10.334 7.553 1.00 94.19 91 PRO A N 1
ATOM 727 C CA . PRO A 1 91 ? -24.116 -10.862 8.653 1.00 94.19 91 PRO A CA 1
ATOM 728 C C . PRO A 1 91 ? -22.904 -9.975 8.946 1.00 94.19 91 PRO A C 1
ATOM 730 O O . PRO A 1 91 ? -22.234 -9.480 8.033 1.00 94.19 91 PRO A O 1
ATOM 733 N N . PHE A 1 92 ? -22.595 -9.816 10.234 1.00 90.38 92 PHE A N 1
ATOM 734 C CA . PHE A 1 92 ? -21.514 -8.950 10.711 1.00 90.38 92 PHE A CA 1
ATOM 735 C C . PHE A 1 92 ? -20.164 -9.261 10.046 1.00 90.38 92 PHE A C 1
ATOM 737 O O . PHE A 1 92 ? -19.401 -8.359 9.718 1.00 90.38 92 PHE A O 1
ATOM 744 N N . GLN A 1 93 ? -19.883 -10.535 9.771 1.00 92.69 93 GLN A N 1
ATOM 745 C CA . GLN A 1 93 ? -18.631 -10.955 9.140 1.00 92.69 93 GLN A CA 1
ATOM 746 C C . GLN A 1 93 ? -18.441 -10.366 7.732 1.00 92.69 93 GLN A C 1
ATOM 748 O O . GLN A 1 93 ? -17.341 -9.918 7.412 1.00 92.69 93 GLN A O 1
ATOM 753 N N . HIS A 1 94 ? -19.500 -10.288 6.919 1.00 91.25 94 HIS A N 1
ATOM 754 C CA . HIS A 1 94 ? -19.428 -9.695 5.577 1.00 91.25 94 HIS A CA 1
ATOM 755 C C . HIS A 1 94 ? -19.231 -8.182 5.636 1.00 91.25 94 HIS A C 1
ATOM 757 O O . HIS A 1 94 ? -18.423 -7.638 4.890 1.00 91.25 94 HIS A O 1
ATOM 763 N N . LYS A 1 95 ? -19.909 -7.513 6.575 1.00 92.44 95 LYS A N 1
ATOM 764 C CA . LYS A 1 95 ? -19.704 -6.086 6.860 1.00 92.44 95 LYS A CA 1
ATOM 765 C C . LYS A 1 95 ? -18.250 -5.794 7.230 1.00 92.44 95 LYS A C 1
ATOM 767 O O . LYS A 1 95 ? -17.644 -4.848 6.735 1.00 92.44 95 LYS A O 1
ATOM 772 N N . MET A 1 96 ? -17.665 -6.646 8.070 1.00 94.31 96 MET A N 1
ATOM 773 C CA . MET A 1 96 ? -16.281 -6.504 8.518 1.00 94.31 96 MET A CA 1
ATOM 774 C C . MET A 1 96 ? -15.247 -6.910 7.467 1.00 94.31 96 MET A C 1
ATOM 776 O O . MET A 1 96 ? -14.080 -6.547 7.612 1.00 94.31 96 MET A O 1
ATOM 780 N N . ALA A 1 97 ? -15.620 -7.655 6.424 1.00 91.88 97 ALA A N 1
ATOM 781 C CA . ALA A 1 97 ? -14.680 -8.131 5.411 1.00 91.88 97 ALA A CA 1
ATOM 782 C C . ALA A 1 97 ? -13.966 -6.967 4.704 1.00 91.88 97 ALA A C 1
ATOM 784 O O . ALA A 1 97 ? -12.739 -6.984 4.611 1.00 91.88 97 ALA A O 1
ATOM 785 N N . SER A 1 98 ? -14.701 -5.920 4.312 1.00 90.81 98 SER A N 1
ATOM 786 C CA . SER A 1 98 ? -14.128 -4.734 3.659 1.00 90.81 98 SER A CA 1
ATOM 787 C C . SER A 1 98 ? -13.120 -4.015 4.558 1.00 90.81 98 SER A C 1
ATOM 789 O O . SER A 1 98 ? -12.004 -3.724 4.129 1.00 90.81 98 SER A O 1
ATOM 791 N N . PHE A 1 99 ? -13.454 -3.797 5.834 1.00 93.12 99 PHE A N 1
ATOM 792 C CA . PHE A 1 99 ? -12.538 -3.158 6.784 1.00 93.12 99 PHE A CA 1
ATOM 793 C C . PHE A 1 99 ? -11.313 -4.025 7.079 1.00 93.12 99 PHE A C 1
ATOM 795 O O . PHE A 1 99 ? -10.196 -3.516 7.117 1.00 93.12 99 PHE A O 1
ATOM 802 N N . ASN A 1 100 ? -11.491 -5.338 7.239 1.00 93.62 100 ASN A N 1
ATOM 803 C CA . ASN A 1 100 ? -10.372 -6.261 7.424 1.00 93.62 100 ASN A CA 1
ATOM 804 C C . ASN A 1 100 ? -9.434 -6.267 6.218 1.00 93.62 100 ASN A C 1
ATOM 806 O O . ASN A 1 100 ? -8.220 -6.260 6.407 1.00 93.62 100 ASN A O 1
ATOM 810 N N . PHE A 1 101 ? -9.984 -6.254 5.003 1.00 91.00 101 PHE A N 1
ATOM 811 C CA . PHE A 1 101 ? -9.206 -6.155 3.775 1.00 91.00 101 PHE A CA 1
ATOM 812 C C . PHE A 1 101 ? -8.414 -4.848 3.725 1.00 91.00 101 PHE A C 1
ATOM 814 O O . PHE A 1 101 ? -7.203 -4.888 3.518 1.00 91.00 101 PHE A O 1
ATOM 821 N N . LEU A 1 102 ? -9.060 -3.703 3.975 1.00 89.75 102 LEU A N 1
ATOM 822 C CA . LEU A 1 102 ? -8.394 -2.399 3.957 1.00 89.75 102 LEU A CA 1
ATOM 823 C C . LEU A 1 102 ? -7.275 -2.324 4.990 1.00 89.75 102 LEU A C 1
ATOM 825 O O . LEU A 1 102 ? -6.161 -1.932 4.655 1.00 89.75 102 LEU A O 1
ATOM 829 N N . ILE A 1 103 ? -7.549 -2.773 6.216 1.00 92.06 103 ILE A N 1
ATOM 830 C CA . ILE A 1 103 ? -6.573 -2.775 7.304 1.00 92.06 103 ILE A CA 1
ATOM 831 C C . ILE A 1 103 ? -5.394 -3.685 6.987 1.00 92.06 103 ILE A C 1
ATOM 833 O O . ILE A 1 103 ? -4.243 -3.276 7.120 1.00 92.06 103 ILE A O 1
ATOM 837 N N . HIS A 1 104 ? -5.662 -4.902 6.521 1.00 89.06 104 HIS A N 1
ATOM 838 C CA . HIS A 1 104 ? -4.610 -5.814 6.097 1.00 89.06 104 HIS A CA 1
ATOM 839 C C . HIS A 1 104 ? -3.766 -5.208 4.970 1.00 89.06 104 HIS A C 1
ATOM 841 O O . HIS A 1 104 ? -2.537 -5.279 5.010 1.00 89.06 104 HIS A O 1
ATOM 847 N N . ARG A 1 105 ? -4.425 -4.591 3.982 1.00 85.19 105 ARG A N 1
ATOM 848 C CA . ARG A 1 105 ? -3.794 -3.956 2.828 1.00 85.19 105 ARG A CA 1
ATOM 849 C C . ARG A 1 105 ? -2.822 -2.866 3.271 1.00 85.19 105 ARG A C 1
ATOM 851 O O . ARG A 1 105 ? -1.635 -3.006 2.999 1.00 85.19 105 ARG A O 1
ATOM 858 N N . PHE A 1 106 ? -3.278 -1.829 3.974 1.00 84.56 106 PHE A N 1
ATOM 859 C CA . PHE A 1 106 ? -2.392 -0.707 4.306 1.00 84.56 106 PHE A CA 1
ATOM 860 C C . PHE A 1 106 ? -1.294 -1.086 5.303 1.00 84.56 106 PHE A C 1
ATOM 862 O O . PHE A 1 106 ? -0.182 -0.581 5.215 1.00 84.56 106 PHE A O 1
ATOM 869 N N . LEU A 1 107 ? -1.560 -2.032 6.212 1.00 87.19 107 LEU A N 1
ATOM 870 C CA . LEU A 1 107 ? -0.530 -2.555 7.108 1.00 87.19 107 LEU A CA 1
ATOM 871 C C . LEU A 1 107 ? 0.556 -3.340 6.352 1.00 87.19 107 LEU A C 1
ATOM 873 O O . LEU A 1 107 ? 1.688 -3.429 6.829 1.00 87.19 107 LEU A O 1
ATOM 877 N N . SER A 1 108 ? 0.225 -3.941 5.210 1.00 80.62 108 SER A N 1
ATOM 878 C CA . SER A 1 108 ? 1.166 -4.741 4.419 1.00 80.62 108 SER A CA 1
ATOM 879 C C . SER A 1 108 ? 2.097 -3.898 3.548 1.00 80.62 108 SER A C 1
ATOM 881 O O . SER A 1 108 ? 3.170 -4.386 3.193 1.00 80.62 108 SER A O 1
ATOM 883 N N . PHE A 1 109 ? 1.710 -2.664 3.214 1.00 76.06 109 PHE A N 1
ATOM 884 C CA . PHE A 1 109 ? 2.527 -1.757 2.414 1.00 76.06 109 PHE A CA 1
ATOM 885 C C . PHE A 1 109 ? 3.527 -0.979 3.286 1.00 76.06 109 PHE A C 1
ATOM 887 O O . PHE A 1 109 ? 3.175 -0.552 4.388 1.00 76.06 109 PHE A O 1
ATOM 894 N N . PRO A 1 110 ? 4.767 -0.756 2.811 1.00 74.44 110 PRO A N 1
ATOM 895 C CA . PRO A 1 110 ? 5.688 0.175 3.449 1.00 74.44 110 PRO A CA 1
ATOM 896 C C . PRO A 1 110 ? 5.198 1.608 3.190 1.00 74.44 110 PRO A C 1
ATOM 898 O O . PRO A 1 110 ? 5.426 2.176 2.126 1.00 74.44 110 PRO A O 1
ATOM 901 N N . LEU A 1 111 ? 4.455 2.170 4.145 1.00 74.81 111 LEU A N 1
ATOM 902 C CA . LEU A 1 111 ? 3.936 3.539 4.086 1.00 74.81 111 LEU A CA 1
ATOM 903 C C . LEU A 1 111 ? 4.778 4.476 4.958 1.00 74.81 111 LEU A C 1
ATOM 905 O O . LEU A 1 111 ? 5.244 4.078 6.028 1.00 74.81 111 LEU A O 1
ATOM 909 N N . SER A 1 112 ? 4.918 5.736 4.532 1.00 79.81 112 SER A N 1
ATOM 910 C CA . SER A 1 112 ? 5.433 6.808 5.390 1.00 79.81 112 SER A CA 1
ATOM 911 C C . SER A 1 112 ? 4.483 7.056 6.569 1.00 79.81 112 SER A C 1
ATOM 913 O O . SER A 1 112 ? 3.301 6.702 6.524 1.00 79.81 112 SER A O 1
ATOM 915 N N . LYS A 1 113 ? 4.984 7.677 7.643 1.00 84.00 113 LYS A N 1
ATOM 916 C CA . LYS A 1 113 ? 4.185 7.961 8.847 1.00 84.00 113 LYS A CA 1
ATOM 917 C C . LYS A 1 113 ? 2.975 8.854 8.544 1.00 84.00 113 LYS A C 1
ATOM 919 O O . LYS A 1 113 ? 1.882 8.591 9.037 1.00 84.00 113 LYS A O 1
ATOM 924 N N . GLU A 1 114 ? 3.166 9.876 7.718 1.00 82.88 114 GLU A N 1
ATOM 925 C CA . GLU A 1 114 ? 2.105 10.793 7.285 1.00 82.88 114 GLU A CA 1
ATOM 926 C C . GLU A 1 114 ? 1.015 10.047 6.517 1.00 82.88 114 GLU A C 1
ATOM 928 O O . GLU A 1 114 ? -0.168 10.132 6.852 1.00 82.88 114 GLU A O 1
ATOM 933 N N . ARG A 1 115 ? 1.419 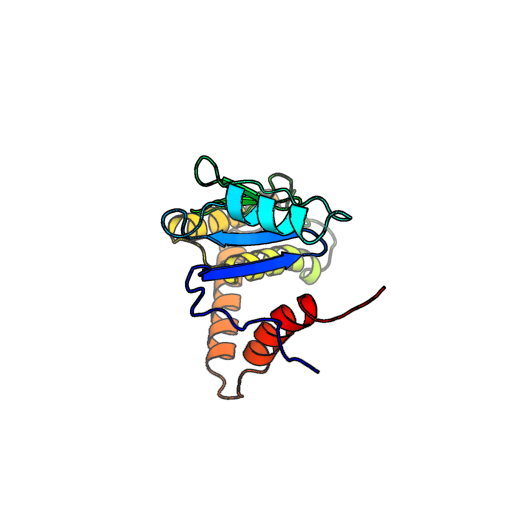9.221 5.547 1.00 75.25 115 ARG A N 1
ATOM 934 C CA . ARG A 1 115 ? 0.490 8.444 4.729 1.00 75.25 115 ARG A CA 1
ATOM 935 C C . ARG A 1 115 ? -0.238 7.377 5.534 1.00 75.25 115 ARG A C 1
ATOM 937 O O . ARG A 1 115 ? -1.416 7.128 5.298 1.00 75.25 115 ARG A O 1
ATOM 944 N N . PHE A 1 116 ? 0.438 6.775 6.506 1.00 86.31 116 PHE A N 1
ATOM 945 C CA . PHE A 1 116 ? -0.179 5.835 7.432 1.00 86.31 116 PHE A CA 1
ATOM 946 C C . PHE A 1 116 ? -1.352 6.480 8.181 1.00 86.31 116 PHE A C 1
ATOM 948 O O . PHE A 1 116 ? -2.439 5.902 8.241 1.00 86.31 116 PHE A O 1
ATOM 955 N N . GLU A 1 117 ? -1.156 7.682 8.728 1.00 90.12 117 GLU A N 1
ATOM 956 C CA . GLU A 1 117 ? -2.225 8.397 9.430 1.00 90.12 117 GLU A CA 1
ATOM 957 C C . GLU A 1 117 ? -3.308 8.892 8.465 1.00 90.12 117 GLU A C 1
ATOM 959 O O . GLU A 1 117 ? -4.493 8.784 8.779 1.00 90.12 117 GLU A O 1
ATOM 964 N N . HIS A 1 118 ? -2.939 9.331 7.260 1.00 86.62 118 HIS A N 1
ATOM 965 C CA . HIS A 1 118 ? -3.905 9.706 6.232 1.00 86.62 118 HIS A CA 1
ATOM 966 C C . HIS A 1 118 ? -4.813 8.531 5.825 1.00 86.62 118 HIS A C 1
ATOM 968 O O . HIS A 1 118 ? -6.035 8.656 5.860 1.00 86.62 118 HIS A O 1
ATOM 974 N N . GLU A 1 119 ? -4.254 7.359 5.499 1.00 87.06 119 GLU A N 1
ATOM 975 C CA . GLU A 1 119 ? -5.050 6.179 5.127 1.00 87.06 119 GLU A CA 1
ATOM 976 C C . GLU A 1 119 ? -5.925 5.685 6.276 1.00 87.06 119 GLU A C 1
ATOM 978 O O . GLU A 1 119 ? -7.084 5.316 6.076 1.00 87.06 119 GLU A O 1
ATOM 983 N N . LYS A 1 120 ? -5.397 5.722 7.499 1.00 92.00 120 LYS A N 1
ATOM 984 C CA . LYS A 1 120 ? -6.165 5.407 8.702 1.00 92.00 120 LYS A CA 1
ATOM 985 C C . LYS A 1 120 ? -7.358 6.349 8.860 1.00 92.00 120 LYS A C 1
ATOM 987 O O . LYS A 1 120 ? -8.455 5.865 9.136 1.00 92.00 120 LYS A O 1
ATOM 992 N N . ASN A 1 121 ? -7.174 7.653 8.662 1.00 92.75 121 ASN A N 1
ATOM 993 C CA . ASN A 1 121 ? -8.259 8.632 8.734 1.00 92.75 121 ASN A CA 1
ATOM 994 C C . ASN A 1 121 ? -9.292 8.414 7.625 1.00 92.75 121 ASN A C 1
ATOM 996 O O . ASN A 1 121 ? -10.479 8.350 7.921 1.00 92.75 121 ASN A O 1
ATOM 1000 N N . GLN A 1 122 ? -8.862 8.130 6.394 1.00 90.62 122 GLN A N 1
ATOM 1001 C CA . GLN A 1 122 ? -9.786 7.788 5.309 1.00 90.62 122 GLN A CA 1
ATOM 1002 C C . GLN A 1 122 ? -10.655 6.563 5.635 1.00 90.62 122 GLN A C 1
ATOM 1004 O O . GLN A 1 122 ? -11.862 6.573 5.403 1.00 90.62 122 GLN A O 1
ATOM 1009 N N . ILE A 1 123 ? -10.076 5.502 6.211 1.00 92.00 123 ILE A N 1
ATOM 1010 C CA . ILE A 1 123 ? -10.847 4.315 6.622 1.00 92.00 123 ILE A CA 1
ATOM 1011 C C . ILE A 1 123 ? -11.842 4.668 7.737 1.00 92.00 123 ILE A C 1
ATOM 1013 O O . ILE A 1 123 ? -12.958 4.144 7.752 1.00 92.00 123 ILE A O 1
ATOM 1017 N N . LYS A 1 124 ? -11.463 5.561 8.659 1.00 94.44 124 LYS A N 1
ATOM 1018 C CA . LYS A 1 124 ? -12.353 6.068 9.713 1.00 94.44 124 LYS A CA 1
ATOM 1019 C C . LYS A 1 124 ? -13.510 6.884 9.143 1.00 94.44 124 LYS A C 1
ATOM 1021 O O . LYS A 1 124 ? -14.641 6.683 9.581 1.00 94.44 124 LYS A O 1
ATOM 1026 N N . ASP A 1 125 ? -13.255 7.722 8.146 1.00 92.75 125 ASP A N 1
ATOM 1027 C CA . ASP A 1 125 ? -14.288 8.503 7.465 1.00 92.75 125 ASP A CA 1
ATOM 1028 C C . ASP A 1 125 ? -15.264 7.591 6.720 1.00 92.75 125 ASP A C 1
ATOM 1030 O O . ASP A 1 125 ? -16.478 7.727 6.861 1.00 92.75 125 ASP A O 1
ATOM 1034 N N . ILE A 1 126 ? -14.754 6.574 6.017 1.00 91.12 126 ILE A N 1
ATOM 1035 C CA . ILE A 1 126 ? -15.587 5.551 5.371 1.00 91.12 126 ILE A CA 1
ATOM 1036 C C . ILE A 1 126 ? -16.447 4.820 6.405 1.00 91.12 126 ILE A C 1
ATOM 1038 O O . ILE A 1 126 ? -17.639 4.617 6.178 1.00 91.12 126 ILE A O 1
ATOM 1042 N N . ALA A 1 127 ? -15.871 4.437 7.547 1.00 93.00 127 ALA A N 1
ATOM 1043 C CA . ALA A 1 127 ? -16.602 3.772 8.620 1.00 93.00 127 ALA A CA 1
ATOM 1044 C C . ALA A 1 127 ? -17.737 4.656 9.155 1.00 93.00 127 ALA A C 1
ATOM 1046 O O . ALA A 1 127 ? -18.882 4.206 9.213 1.00 93.00 127 ALA A O 1
ATOM 1047 N N . LYS A 1 128 ? -17.436 5.923 9.459 1.00 94.19 128 LYS A N 1
ATOM 1048 C CA . LYS A 1 128 ? -18.409 6.911 9.936 1.00 94.19 128 LYS A CA 1
ATOM 1049 C C . LYS A 1 128 ? -19.540 7.118 8.927 1.00 94.19 128 LYS A C 1
ATOM 1051 O O . LYS A 1 128 ? -20.706 7.032 9.300 1.00 94.19 128 LYS A O 1
ATOM 1056 N N . ASN A 1 129 ? -19.203 7.299 7.650 1.00 91.75 129 ASN A N 1
ATOM 1057 C CA . ASN A 1 129 ? -20.175 7.501 6.571 1.00 91.75 129 ASN A CA 1
ATOM 1058 C C . ASN A 1 129 ? -21.080 6.278 6.339 1.00 91.75 129 ASN A C 1
ATOM 1060 O O . ASN A 1 129 ? -22.179 6.423 5.821 1.00 91.75 129 ASN A O 1
ATOM 1064 N N . ASN A 1 130 ? -20.642 5.080 6.742 1.00 91.88 130 ASN A N 1
ATOM 1065 C CA . ASN A 1 130 ? -21.423 3.842 6.658 1.00 91.88 130 ASN A CA 1
ATOM 1066 C C . ASN A 1 130 ? -22.094 3.453 7.995 1.00 91.88 130 ASN A C 1
ATOM 1068 O O . ASN A 1 130 ? -22.556 2.319 8.141 1.00 91.88 130 ASN A O 1
ATOM 1072 N N . GLY A 1 131 ? -22.139 4.360 8.978 1.00 93.31 131 GLY A N 1
ATOM 1073 C CA . GLY A 1 131 ? -22.828 4.152 10.257 1.00 93.31 131 GLY A CA 1
ATOM 1074 C C . GLY A 1 131 ? -22.064 3.301 11.278 1.00 93.31 131 GLY A C 1
ATOM 1075 O O . GLY A 1 131 ? -22.670 2.785 12.218 1.00 93.31 131 GLY A O 1
ATOM 1076 N N . TYR A 1 132 ? -20.751 3.124 11.111 1.00 94.94 132 TYR A N 1
ATOM 1077 C CA . TYR A 1 132 ? -19.894 2.419 12.066 1.00 94.94 132 TYR A CA 1
ATOM 1078 C C . TYR A 1 132 ? -19.184 3.386 13.018 1.00 94.94 132 TYR A C 1
ATOM 1080 O O . TYR A 1 132 ? -18.828 4.508 12.659 1.00 94.94 132 TYR A O 1
ATOM 1088 N N . SER A 1 133 ? -18.898 2.915 14.234 1.00 93.94 133 SER A N 1
ATOM 1089 C CA . SER A 1 133 ? -18.066 3.654 15.188 1.00 93.94 133 SER A CA 1
ATOM 1090 C C . SER A 1 133 ? -16.616 3.738 14.710 1.00 93.94 133 SER A C 1
ATOM 1092 O O . SER A 1 133 ? -16.012 2.733 14.342 1.00 93.94 133 SER A O 1
ATOM 1094 N N . VAL A 1 134 ? -16.010 4.920 14.808 1.00 94.44 134 VAL A N 1
ATOM 1095 C CA . VAL A 1 134 ? -14.590 5.147 14.490 1.00 94.44 134 VAL A CA 1
ATOM 1096 C C . VAL A 1 134 ? -13.663 4.269 15.350 1.00 94.44 134 VAL A C 1
ATOM 1098 O O . VAL A 1 134 ? -12.638 3.781 14.869 1.00 94.44 134 VAL A O 1
ATOM 1101 N N . HIS A 1 135 ? -14.052 3.985 16.598 1.00 95.56 135 HIS A N 1
ATOM 1102 C CA . HIS A 1 135 ? -13.293 3.129 17.521 1.00 95.56 135 HIS A CA 1
ATOM 1103 C C . HIS A 1 135 ? -13.218 1.660 17.077 1.00 95.56 135 HIS A C 1
ATOM 1105 O O . HIS A 1 135 ? -12.300 0.931 17.476 1.00 95.56 135 HIS A O 1
ATOM 1111 N N . LEU A 1 136 ? -14.152 1.219 16.226 1.00 94.50 136 LEU A N 1
ATOM 1112 C CA . LEU A 1 136 ? -14.108 -0.105 15.608 1.00 94.50 136 LEU A CA 1
ATOM 1113 C C . LEU A 1 136 ? -12.827 -0.267 14.787 1.00 94.50 136 LEU A C 1
ATOM 1115 O O . LEU A 1 136 ? -12.153 -1.290 14.888 1.00 94.50 136 LEU A O 1
ATOM 1119 N N . ILE A 1 137 ? -12.458 0.764 14.023 1.00 95.19 137 ILE A N 1
ATOM 1120 C CA . ILE A 1 137 ? -11.274 0.746 13.162 1.00 95.19 137 ILE A CA 1
ATOM 1121 C C . ILE A 1 137 ? -10.002 0.653 14.000 1.00 95.19 137 ILE A C 1
ATOM 1123 O O . ILE A 1 137 ? -9.152 -0.191 13.724 1.00 95.19 137 ILE A O 1
ATOM 1127 N N . ASP A 1 138 ? -9.897 1.430 15.080 1.00 95.25 138 ASP A N 1
ATOM 1128 C CA . ASP A 1 138 ? -8.743 1.360 15.986 1.00 95.25 138 ASP A CA 1
ATOM 1129 C C . ASP A 1 138 ? -8.613 -0.030 16.636 1.00 95.25 138 ASP A C 1
ATOM 1131 O O . ASP A 1 138 ? -7.514 -0.582 16.748 1.00 95.25 138 ASP A O 1
ATOM 1135 N N . THR A 1 139 ? -9.742 -0.642 17.004 1.00 96.00 139 THR A N 1
ATOM 1136 C CA . THR A 1 139 ? -9.785 -2.007 17.548 1.00 96.00 139 THR A CA 1
ATOM 1137 C C . THR A 1 139 ? -9.334 -3.046 16.523 1.00 96.00 139 THR A C 1
ATOM 1139 O O . THR A 1 139 ? -8.522 -3.921 16.841 1.00 96.00 139 THR A O 1
ATOM 1142 N N . LEU A 1 140 ? -9.806 -2.942 15.280 1.00 95.25 140 LEU A N 1
ATOM 1143 C CA . LEU A 1 140 ? -9.405 -3.838 14.199 1.00 95.25 140 LEU A CA 1
ATOM 1144 C C . LEU A 1 140 ? -7.915 -3.684 13.861 1.00 95.25 140 LEU A C 1
ATOM 1146 O O . LEU A 1 140 ? -7.223 -4.691 13.711 1.00 95.25 140 LEU A O 1
ATOM 1150 N N . ILE A 1 141 ? -7.387 -2.457 13.818 1.00 95.00 141 ILE A N 1
ATOM 1151 C CA . ILE A 1 141 ? -5.955 -2.202 13.597 1.00 95.00 141 ILE A CA 1
ATOM 1152 C C . ILE A 1 141 ? -5.120 -2.870 14.691 1.00 95.00 141 ILE A C 1
ATOM 1154 O O . ILE A 1 141 ? -4.158 -3.576 14.382 1.00 95.00 141 ILE A O 1
ATOM 1158 N N . ARG A 1 142 ? -5.498 -2.701 15.966 1.00 94.69 142 ARG A N 1
ATOM 1159 C CA . ARG A 1 142 ? -4.806 -3.336 17.100 1.00 94.69 142 ARG A CA 1
ATOM 1160 C C . ARG A 1 142 ? -4.799 -4.857 16.964 1.00 94.69 142 ARG A C 1
ATOM 1162 O O . ARG A 1 142 ? -3.750 -5.479 17.110 1.00 94.69 142 ARG A O 1
ATOM 1169 N N . LYS A 1 143 ? -5.945 -5.445 16.607 1.00 93.94 143 LYS A N 1
ATOM 1170 C CA . LYS A 1 143 ? -6.092 -6.888 16.371 1.00 93.94 143 LYS A CA 1
ATOM 1171 C C . LYS A 1 143 ? -5.179 -7.387 15.247 1.00 93.94 143 LYS A C 1
ATOM 1173 O O . LYS A 1 143 ? -4.532 -8.418 15.408 1.00 93.94 143 LYS A O 1
ATOM 1178 N N . HIS A 1 144 ? -5.102 -6.671 14.124 1.00 92.75 144 HIS A N 1
ATOM 1179 C CA . HIS A 1 144 ? -4.225 -7.036 13.003 1.00 92.75 144 HIS A CA 1
ATOM 1180 C C . HIS A 1 144 ? -2.740 -6.890 13.349 1.00 92.75 144 HIS A C 1
ATOM 1182 O O . HIS A 1 144 ? -1.959 -7.787 13.037 1.00 92.75 144 HIS A O 1
ATOM 1188 N N . LYS A 1 145 ? -2.346 -5.815 14.044 1.00 91.19 145 LYS A N 1
ATOM 1189 C CA . LYS A 1 145 ? -0.968 -5.639 14.535 1.00 91.19 145 LYS A CA 1
ATOM 1190 C C . LYS A 1 145 ? -0.562 -6.766 15.482 1.00 91.19 145 LYS A C 1
ATOM 1192 O O . LYS A 1 145 ? 0.503 -7.342 15.301 1.00 91.19 145 LYS A O 1
ATOM 1197 N N . PHE A 1 146 ? -1.433 -7.122 16.427 1.00 89.69 146 PHE A N 1
ATOM 1198 C CA . PHE A 1 146 ? -1.193 -8.230 17.349 1.00 89.69 146 PHE A CA 1
ATOM 1199 C C . PHE A 1 146 ? -1.040 -9.563 16.610 1.00 89.69 146 PHE A C 1
ATOM 1201 O O . PHE A 1 146 ? -0.073 -10.279 16.838 1.00 89.69 146 PHE A O 1
ATOM 1208 N N . LYS A 1 147 ? -1.934 -9.869 15.659 1.00 86.81 147 LYS A N 1
ATOM 1209 C CA . LYS A 1 147 ? -1.821 -11.082 14.833 1.00 86.81 147 LYS A CA 1
ATOM 1210 C C . LYS A 1 147 ? -0.512 -11.144 14.049 1.00 86.81 147 LYS A C 1
ATOM 1212 O O . LYS A 1 147 ? 0.070 -12.216 13.946 1.00 86.81 147 LYS A O 1
ATOM 1217 N N . ARG A 1 148 ? -0.048 -10.016 13.506 1.00 84.81 148 ARG A N 1
ATOM 1218 C CA . ARG A 1 148 ? 1.241 -9.944 12.803 1.00 84.81 148 ARG A CA 1
ATOM 1219 C C . ARG A 1 148 ? 2.423 -10.112 13.747 1.00 84.81 148 ARG A C 1
ATOM 1221 O O . ARG A 1 148 ? 3.345 -10.831 13.403 1.00 84.81 148 ARG A O 1
ATOM 1228 N N . ALA A 1 149 ? 2.392 -9.489 14.922 1.00 85.44 149 ALA A N 1
ATOM 1229 C CA . ALA A 1 149 ? 3.434 -9.668 15.929 1.00 85.44 149 ALA A CA 1
ATOM 1230 C C . ALA A 1 149 ? 3.517 -11.131 16.383 1.00 85.44 149 ALA A C 1
ATOM 1232 O O . ALA A 1 149 ? 4.605 -11.694 16.412 1.00 85.44 149 ALA A O 1
ATOM 1233 N N . LEU A 1 150 ? 2.364 -11.762 16.638 1.00 84.06 150 LEU A N 1
ATOM 1234 C CA . LEU A 1 150 ? 2.282 -13.182 16.964 1.00 84.06 150 LEU A CA 1
ATOM 1235 C C . LEU A 1 150 ? 2.865 -14.036 15.832 1.00 84.06 150 LEU A C 1
ATOM 1237 O O . LEU A 1 150 ? 3.738 -14.856 16.083 1.00 84.06 150 LEU A O 1
ATOM 1241 N N . PHE A 1 151 ? 2.445 -13.788 14.589 1.00 78.06 151 PHE A N 1
ATOM 1242 C CA . PHE A 1 151 ? 2.972 -14.483 13.417 1.00 78.06 151 PHE A CA 1
ATOM 1243 C C . PHE A 1 151 ? 4.499 -14.327 13.268 1.00 78.06 151 PHE A C 1
ATOM 1245 O O . PHE A 1 151 ? 5.199 -15.303 13.031 1.00 78.06 151 PHE A O 1
ATOM 1252 N N . ASN A 1 152 ? 5.033 -13.121 13.466 1.00 75.31 152 ASN A N 1
ATOM 1253 C CA . ASN A 1 152 ? 6.472 -12.857 13.378 1.00 75.31 152 ASN A CA 1
ATOM 1254 C C . ASN A 1 152 ? 7.264 -13.456 14.556 1.00 75.31 152 ASN A C 1
ATOM 1256 O O . ASN A 1 152 ? 8.473 -13.629 14.452 1.00 75.31 152 ASN A O 1
ATOM 1260 N N . SER A 1 153 ? 6.604 -13.727 15.688 1.00 73.44 153 SER A N 1
ATOM 1261 C CA . SER A 1 153 ? 7.226 -14.296 16.892 1.00 73.44 153 SER A CA 1
ATOM 1262 C C . SER A 1 153 ? 7.318 -15.822 16.876 1.00 73.44 153 SER A C 1
ATOM 1264 O O . SER A 1 153 ? 8.027 -16.398 17.698 1.00 73.44 153 SER A O 1
ATOM 1266 N N . THR A 1 154 ? 6.613 -16.498 15.963 1.00 66.69 154 THR A N 1
ATOM 1267 C CA . THR A 1 154 ? 6.668 -17.958 15.877 1.00 66.69 154 THR A CA 1
ATOM 1268 C C . THR A 1 154 ? 7.920 -18.413 15.134 1.00 66.69 154 THR A C 1
ATOM 1270 O O . THR A 1 154 ? 8.102 -18.096 13.965 1.00 66.69 154 THR A O 1
ATOM 1273 N N . THR A 1 155 ? 8.746 -19.221 15.800 1.00 57.41 155 THR A N 1
ATOM 1274 C CA . THR A 1 155 ? 9.995 -19.835 15.302 1.00 57.41 155 THR A CA 1
ATOM 1275 C C . THR A 1 155 ? 9.796 -20.893 14.216 1.00 57.41 155 THR A C 1
ATOM 1277 O O . THR A 1 155 ? 10.773 -21.463 13.733 1.00 57.41 155 THR A O 1
ATOM 1280 N N . PHE A 1 156 ? 8.552 -21.178 13.818 1.00 54.56 156 PHE A N 1
ATOM 1281 C CA . PHE A 1 156 ? 8.294 -21.950 12.609 1.00 54.56 156 PHE A CA 1
ATOM 1282 C C . PHE A 1 156 ? 8.856 -21.159 11.435 1.00 54.56 156 PHE A C 1
ATOM 1284 O O . PHE A 1 156 ? 8.257 -20.164 11.024 1.00 54.56 156 PHE A O 1
ATOM 1291 N N . VAL A 1 157 ? 10.019 -21.602 10.940 1.00 51.53 157 VAL A N 1
ATOM 1292 C CA . VAL A 1 157 ? 10.684 -21.067 9.751 1.00 51.53 157 VAL A CA 1
ATOM 1293 C C . VAL A 1 157 ? 9.616 -20.765 8.723 1.00 51.53 157 VAL A C 1
ATOM 1295 O O . VAL A 1 157 ? 8.802 -21.606 8.340 1.00 51.53 157 VAL A O 1
ATOM 1298 N N . GLU A 1 158 ? 9.566 -19.485 8.415 1.00 52.81 158 GLU A N 1
ATOM 1299 C CA . GLU A 1 158 ? 8.408 -18.784 7.932 1.00 52.81 158 GLU A CA 1
ATOM 1300 C C . GLU A 1 158 ? 7.938 -19.425 6.617 1.00 52.81 158 GLU A C 1
ATOM 1302 O O . GLU A 1 158 ? 8.406 -19.087 5.529 1.00 52.81 158 GLU A O 1
ATOM 1307 N N . ILE A 1 159 ? 6.930 -20.302 6.679 1.00 48.19 159 ILE A N 1
ATOM 1308 C CA . ILE A 1 159 ? 6.157 -20.672 5.487 1.00 48.19 159 ILE A CA 1
ATOM 1309 C C . ILE A 1 159 ? 5.580 -19.394 4.852 1.00 48.19 159 ILE A C 1
ATOM 1311 O O . ILE A 1 159 ? 5.236 -19.425 3.682 1.00 48.19 159 ILE A O 1
ATOM 1315 N N . LEU A 1 160 ? 5.523 -18.244 5.548 1.00 46.22 160 LEU A N 1
ATOM 1316 C CA . LEU A 1 160 ? 5.232 -16.941 4.936 1.00 46.22 160 LEU A CA 1
ATOM 1317 C C . LEU A 1 160 ? 6.431 -16.181 4.356 1.00 46.22 160 LEU A C 1
ATOM 1319 O O . LEU A 1 160 ? 6.176 -15.388 3.460 1.00 46.22 160 LEU A O 1
ATOM 1323 N N . THR A 1 161 ? 7.688 -16.434 4.731 1.00 44.94 161 THR A N 1
ATOM 1324 C CA . THR A 1 161 ? 8.842 -15.947 3.941 1.00 44.94 161 THR A CA 1
ATOM 1325 C C . THR A 1 161 ? 9.048 -16.833 2.736 1.00 44.94 161 THR A C 1
ATOM 1327 O O . THR A 1 161 ? 9.214 -16.310 1.641 1.00 44.94 161 THR A O 1
ATOM 1330 N N . ILE A 1 162 ? 8.835 -18.143 2.874 1.00 42.75 162 ILE A N 1
ATOM 1331 C CA . ILE A 1 162 ? 8.741 -19.053 1.735 1.00 42.75 162 ILE A CA 1
ATOM 1332 C C . ILE A 1 162 ? 7.498 -18.736 0.896 1.00 42.75 162 ILE A C 1
ATOM 1334 O O . ILE A 1 162 ? 7.637 -18.725 -0.305 1.00 42.75 162 ILE A O 1
ATOM 1338 N N . ARG A 1 163 ? 6.318 -18.377 1.433 1.00 39.91 163 ARG A N 1
ATOM 1339 C CA . ARG A 1 163 ? 5.139 -17.968 0.624 1.00 39.91 163 ARG A CA 1
ATOM 1340 C C . ARG A 1 163 ? 5.181 -16.523 0.138 1.00 39.91 163 ARG A C 1
ATOM 1342 O O . ARG A 1 163 ? 4.534 -16.247 -0.861 1.00 39.91 163 ARG A O 1
ATOM 1349 N N . ARG A 1 164 ? 5.898 -15.593 0.778 1.00 41.34 164 ARG A N 1
ATOM 1350 C CA . ARG A 1 164 ? 6.204 -14.275 0.192 1.00 41.34 164 ARG A CA 1
ATOM 1351 C C . ARG A 1 164 ? 7.159 -14.478 -0.965 1.00 41.34 164 ARG A C 1
ATOM 1353 O O . ARG A 1 164 ? 6.825 -14.051 -2.058 1.00 41.34 164 ARG A O 1
ATOM 1360 N N . LEU A 1 165 ? 8.249 -15.214 -0.765 1.00 40.81 165 LEU A N 1
ATOM 1361 C CA . LEU A 1 165 ? 9.164 -15.577 -1.839 1.00 40.81 165 LEU A CA 1
ATOM 1362 C C . LEU A 1 165 ? 8.439 -16.377 -2.923 1.00 40.81 165 LEU A C 1
ATOM 1364 O O . LEU A 1 165 ? 8.500 -15.954 -4.056 1.00 40.81 165 LEU A O 1
ATOM 1368 N N . PHE A 1 166 ? 7.637 -17.399 -2.617 1.00 35.19 166 PHE A N 1
ATOM 1369 C CA . PHE A 1 166 ? 6.858 -18.180 -3.592 1.00 35.19 166 PHE A CA 1
ATOM 1370 C C . PHE A 1 166 ? 5.686 -17.416 -4.210 1.00 35.19 166 PHE A C 1
ATOM 1372 O O . PHE A 1 166 ? 5.331 -17.734 -5.326 1.00 35.19 166 PHE A O 1
ATOM 1379 N N . ARG A 1 167 ? 5.061 -16.421 -3.570 1.00 37.34 167 ARG A N 1
ATOM 1380 C CA . ARG A 1 167 ? 4.028 -15.592 -4.225 1.00 37.34 167 ARG A CA 1
ATOM 1381 C C . ARG A 1 167 ? 4.663 -14.541 -5.130 1.00 37.34 167 ARG A C 1
ATOM 1383 O O . ARG A 1 167 ? 4.104 -14.251 -6.177 1.00 37.34 167 ARG A O 1
ATOM 1390 N N . TYR A 1 168 ? 5.836 -14.025 -4.767 1.00 44.84 168 TYR A N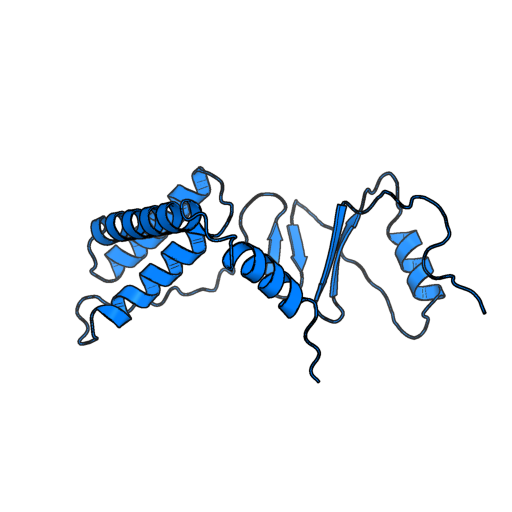 1
ATOM 1391 C CA . TYR A 1 168 ? 6.675 -13.264 -5.688 1.00 44.84 168 TYR A CA 1
ATOM 1392 C C . TYR A 1 168 ? 7.240 -14.167 -6.804 1.00 44.84 168 TYR A C 1
ATOM 1394 O O . TYR A 1 168 ? 7.290 -13.732 -7.941 1.00 44.84 168 TYR A O 1
ATOM 1402 N N . HIS A 1 169 ? 7.577 -15.432 -6.526 1.00 36.66 169 HIS A N 1
ATOM 1403 C CA . HIS A 1 169 ? 8.246 -16.357 -7.452 1.00 36.66 169 HIS A CA 1
ATOM 1404 C C . HIS A 1 169 ? 7.279 -17.156 -8.346 1.00 36.66 169 HIS A C 1
ATOM 1406 O O . HIS A 1 169 ? 7.614 -17.410 -9.487 1.00 36.66 169 HIS A O 1
ATOM 1412 N N . LEU A 1 170 ? 6.062 -17.493 -7.905 1.00 32.56 170 LEU A N 1
ATOM 1413 C CA . LEU A 1 170 ? 5.006 -18.104 -8.735 1.00 32.56 170 LEU A CA 1
ATOM 1414 C C . LEU A 1 170 ? 4.294 -17.064 -9.611 1.00 32.56 170 LEU A C 1
ATOM 1416 O O . LEU A 1 170 ? 3.903 -17.405 -10.719 1.00 32.56 170 LEU A O 1
ATOM 1420 N N . ASN A 1 171 ? 4.215 -15.793 -9.184 1.00 43.34 171 ASN A N 1
ATOM 1421 C CA . ASN A 1 171 ? 3.856 -14.684 -10.085 1.00 43.34 171 ASN A CA 1
ATOM 1422 C C . ASN A 1 171 ? 4.987 -14.323 -11.068 1.00 43.34 171 ASN A C 1
ATOM 1424 O O . ASN A 1 171 ? 4.760 -13.530 -11.974 1.00 43.34 171 ASN A O 1
ATOM 1428 N N . LEU A 1 172 ? 6.191 -14.879 -10.883 1.00 40.84 172 LEU A N 1
ATOM 1429 C CA . LEU A 1 172 ? 7.324 -14.741 -11.800 1.00 40.84 172 LEU A CA 1
ATOM 1430 C C . LEU A 1 172 ? 7.596 -16.014 -12.626 1.00 40.84 172 LEU A C 1
ATOM 1432 O O . LEU A 1 172 ? 8.309 -15.904 -13.613 1.00 40.84 172 LEU A O 1
ATOM 1436 N N . ASN A 1 173 ? 7.046 -17.189 -12.271 1.00 41.47 173 ASN A N 1
ATOM 1437 C CA . ASN A 1 173 ? 7.422 -18.479 -12.880 1.00 41.47 173 ASN A CA 1
ATOM 1438 C C . ASN A 1 173 ? 6.281 -19.505 -13.093 1.00 41.47 173 ASN A C 1
ATOM 1440 O O . ASN A 1 173 ? 6.594 -20.674 -13.307 1.00 41.47 173 ASN A O 1
ATOM 1444 N N . SER A 1 174 ? 4.987 -19.157 -13.053 1.00 28.55 174 SER A N 1
ATOM 1445 C CA . SER A 1 174 ? 3.963 -20.096 -13.559 1.00 28.55 174 SER A CA 1
ATOM 1446 C C . SER A 1 174 ? 3.584 -19.751 -15.005 1.00 28.55 174 SER A C 1
ATOM 1448 O O . SER A 1 174 ? 3.028 -18.676 -15.225 1.00 28.55 174 SER A O 1
ATOM 1450 N N . PRO A 1 175 ? 3.881 -20.634 -15.977 1.00 50.81 175 PRO A N 1
ATOM 1451 C CA . PRO A 1 175 ? 3.427 -20.518 -17.356 1.00 50.81 175 PRO A CA 1
ATOM 1452 C C . PRO A 1 175 ? 1.969 -20.983 -17.447 1.00 50.81 175 PRO A C 1
ATOM 1454 O O . PRO A 1 175 ? 1.580 -21.874 -16.691 1.00 50.81 175 PRO A O 1
ATOM 1457 N N . ALA A 1 176 ? 1.192 -20.369 -18.333 1.00 30.94 176 ALA A N 1
ATOM 1458 C CA . ALA A 1 176 ? -0.060 -20.858 -18.934 1.00 30.94 176 ALA A CA 1
ATOM 1459 C C . ALA A 1 176 ? -0.773 -19.620 -19.499 1.00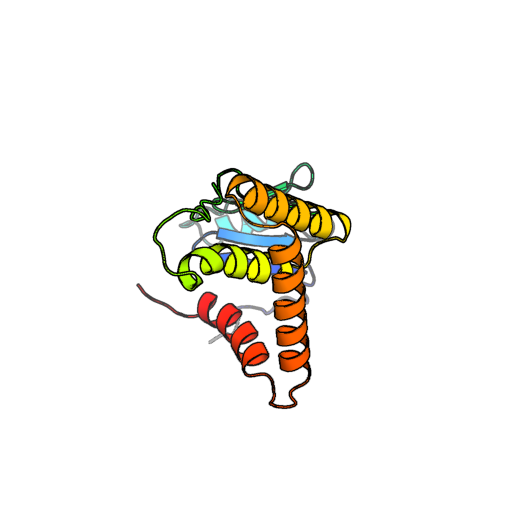 30.94 176 ALA A C 1
ATOM 1461 O O . ALA A 1 176 ? -0.995 -18.669 -18.751 1.00 30.94 176 ALA A O 1
ATOM 1462 N N . ASP A 1 177 ? -1.129 -19.499 -20.768 1.00 34.47 177 ASP A N 1
ATOM 1463 C CA . ASP A 1 177 ? -1.096 -20.368 -21.946 1.00 34.47 177 ASP A CA 1
ATOM 1464 C C . ASP A 1 177 ? -0.958 -19.452 -23.177 1.00 34.47 177 ASP A C 1
ATOM 1466 O O . ASP A 1 177 ? -1.357 -18.265 -23.062 1.00 34.47 177 ASP A O 1
#

Radius of gyration: 22.49 Å; chains: 1; bounding box: 62×40×53 Å